Protein AF-A0A550GNE6-F1 (afdb_monomer_lite)

pLDDT: mean 84.41, std 8.01, range [54.25, 91.75]

Secondary structure (DSSP, 8-state):
---SS-TTT--S----EEEETTEEEEGGG--HHHHHHHHS------

Structure (mmCIF, N/CA/C/O backbone):
data_AF-A0A550GNE6-F1
#
_entry.id   AF-A0A550GNE6-F1
#
loop_
_atom_site.group_PDB
_atom_site.id
_atom_site.type_symbol
_atom_site.label_atom_id
_atom_site.label_alt_id
_atom_site.label_comp_id
_atom_site.label_asym_id
_atom_site.label_entity_id
_atom_site.label_seq_id
_atom_site.pdbx_PDB_ins_code
_atom_site.Cartn_x
_atom_site.Cartn_y
_atom_site.Cartn_z
_atom_site.occupancy
_atom_site.B_iso_or_equiv
_atom_site.auth_seq_id
_atom_site.auth_comp_id
_atom_site.auth_asym_id
_atom_site.auth_atom_id
_atom_site.pdbx_PDB_model_num
ATOM 1 N N . GLY A 1 1 ? -9.122 2.295 -1.171 1.00 69.56 1 GLY A N 1
ATOM 2 C CA . GLY A 1 1 ? -7.733 2.697 -0.856 1.00 69.56 1 GLY A CA 1
ATOM 3 C C . GLY A 1 1 ? -7.107 1.696 0.095 1.00 69.56 1 GLY A C 1
ATOM 4 O O . GLY A 1 1 ? -7.728 0.671 0.340 1.00 69.56 1 GLY A O 1
ATOM 5 N N . LEU A 1 2 ? -5.905 1.970 0.611 1.00 78.88 2 LEU A N 1
ATOM 6 C CA . LEU A 1 2 ? -5.444 1.342 1.856 1.00 78.88 2 LEU A CA 1
ATOM 7 C C . LEU A 1 2 ? -6.099 2.120 3.004 1.00 78.88 2 LEU A C 1
ATOM 9 O O . LEU A 1 2 ? -6.056 3.345 2.977 1.00 78.88 2 LEU A O 1
ATOM 13 N N . ASN A 1 3 ? -6.750 1.439 3.946 1.00 83.81 3 ASN A N 1
ATOM 14 C CA . ASN A 1 3 ? -7.388 2.111 5.080 1.00 83.81 3 ASN A CA 1
ATOM 15 C C . ASN A 1 3 ? -6.341 2.403 6.154 1.00 83.81 3 ASN A C 1
ATOM 17 O O . ASN A 1 3 ? -5.615 1.492 6.548 1.00 83.81 3 ASN A O 1
ATOM 21 N N . GLU A 1 4 ? -6.280 3.647 6.618 1.00 85.69 4 GLU A N 1
ATOM 22 C CA . GLU A 1 4 ? -5.356 4.087 7.676 1.00 85.69 4 GLU A CA 1
ATOM 23 C C . GLU A 1 4 ? -5.827 3.705 9.079 1.00 85.69 4 GLU A C 1
ATOM 25 O O . GLU A 1 4 ? -5.029 3.604 10.008 1.00 85.69 4 GLU A O 1
ATOM 30 N N . ASN A 1 5 ? -7.118 3.415 9.219 1.00 91.19 5 ASN A N 1
ATOM 31 C CA . ASN A 1 5 ? -7.729 3.006 10.470 1.00 91.19 5 ASN A CA 1
ATOM 32 C C . ASN A 1 5 ? -8.490 1.698 10.290 1.00 91.19 5 ASN A C 1
ATOM 34 O O . ASN A 1 5 ? -9.075 1.428 9.236 1.00 91.19 5 ASN A O 1
ATOM 38 N N . CYS A 1 6 ? -8.512 0.891 11.348 1.00 88.62 6 CYS A N 1
ATOM 39 C CA . CYS A 1 6 ? -9.353 -0.293 11.398 1.00 88.62 6 CYS A CA 1
ATOM 40 C C . CYS A 1 6 ? -10.834 0.131 11.374 1.00 88.62 6 CYS A C 1
ATOM 42 O O . CYS A 1 6 ? -11.261 0.840 12.286 1.00 88.62 6 CYS A O 1
ATOM 44 N N . PRO A 1 7 ? -11.648 -0.319 10.403 1.00 88.31 7 PRO A N 1
ATOM 45 C CA . PRO A 1 7 ? -13.060 0.064 10.320 1.00 88.31 7 PRO A CA 1
ATOM 46 C C . PRO A 1 7 ? -13.911 -0.493 11.472 1.00 88.31 7 PRO A C 1
ATOM 48 O O . PRO A 1 7 ? -15.009 -0.005 11.710 1.00 88.31 7 PRO A O 1
ATOM 51 N N . THR A 1 8 ? -13.415 -1.499 12.198 1.00 90.12 8 THR A N 1
ATOM 52 C CA . THR A 1 8 ? -14.142 -2.145 13.300 1.00 90.12 8 THR A CA 1
ATOM 53 C C . THR A 1 8 ? -13.899 -1.471 14.650 1.00 90.12 8 THR A C 1
ATOM 55 O O . THR A 1 8 ? -14.814 -1.382 15.459 1.00 90.12 8 THR A O 1
ATOM 58 N N . CYS A 1 9 ? -12.671 -1.014 14.924 1.00 91.75 9 CYS A N 1
ATOM 59 C CA . CYS A 1 9 ? -12.288 -0.482 16.241 1.00 91.75 9 CYS A CA 1
ATOM 60 C C . CYS A 1 9 ? -11.640 0.911 16.209 1.00 91.75 9 CYS A C 1
ATOM 62 O O . CYS A 1 9 ? -11.292 1.440 17.259 1.00 91.75 9 CYS A O 1
ATOM 64 N N . GLY A 1 10 ? -11.419 1.497 15.028 1.00 90.31 10 GLY A N 1
ATOM 65 C CA . GLY A 1 10 ? -10.806 2.820 14.862 1.00 90.31 10 GLY A CA 1
ATOM 66 C C . GLY A 1 10 ? -9.293 2.882 15.103 1.00 90.31 10 GLY A C 1
ATOM 67 O O . GLY A 1 10 ? -8.689 3.934 14.905 1.00 90.31 10 GLY A O 1
ATOM 68 N N . SER A 1 11 ? -8.651 1.776 15.498 1.00 90.81 11 SER A N 1
ATOM 69 C CA . SER A 1 11 ? -7.209 1.754 15.771 1.00 90.81 11 SER A CA 1
ATOM 70 C C . SER A 1 11 ? -6.383 2.165 14.548 1.00 90.81 11 SER A C 1
ATOM 72 O O . SER A 1 11 ? -6.671 1.743 13.428 1.00 90.81 11 SER A O 1
ATOM 74 N N . THR A 1 12 ? -5.334 2.954 14.782 1.00 89.31 12 THR A N 1
ATOM 75 C CA . THR A 1 12 ? -4.304 3.335 13.800 1.00 89.31 12 THR A CA 1
ATOM 76 C C . THR A 1 12 ? -3.219 2.269 13.637 1.00 89.31 12 THR A C 1
ATOM 78 O O . THR A 1 12 ? -2.404 2.353 12.721 1.00 89.31 12 THR A O 1
ATOM 81 N N . ASN A 1 13 ? -3.186 1.253 14.508 1.00 89.44 13 ASN A N 1
ATOM 82 C CA . ASN A 1 13 ? -2.227 0.155 14.422 1.00 89.44 13 ASN A CA 1
ATOM 83 C C . ASN A 1 13 ? -2.692 -0.878 13.385 1.00 89.44 13 ASN A C 1
ATOM 85 O O . ASN A 1 13 ? -3.108 -1.989 13.718 1.00 89.44 13 ASN A O 1
ATOM 89 N N . VAL A 1 14 ? -2.674 -0.473 12.117 1.00 89.00 14 VAL A N 1
ATOM 90 C CA . VAL A 1 14 ? -3.038 -1.310 10.974 1.00 89.00 14 VAL A CA 1
ATOM 91 C C . VAL A 1 14 ? -1.792 -1.742 10.214 1.00 89.00 14 VAL A C 1
ATOM 93 O O . VAL A 1 14 ? -0.824 -0.994 10.081 1.00 89.00 14 VAL A O 1
ATOM 96 N N . ARG A 1 15 ? -1.817 -2.969 9.689 1.00 88.38 15 ARG A N 1
ATOM 97 C CA . ARG A 1 15 ? -0.787 -3.468 8.776 1.00 88.38 15 ARG A CA 1
ATOM 98 C C . ARG A 1 15 ? -1.385 -3.732 7.413 1.00 88.38 15 ARG A C 1
ATOM 100 O O . ARG A 1 15 ? -2.413 -4.398 7.294 1.00 88.38 15 ARG A O 1
ATOM 107 N N . TRP A 1 16 ? -0.712 -3.242 6.383 1.00 87.62 16 TRP A N 1
ATOM 108 C CA . TRP A 1 16 ? -1.135 -3.435 5.006 1.00 87.62 16 TRP A CA 1
ATOM 109 C C . TRP A 1 16 ? -0.406 -4.616 4.399 1.00 87.62 16 TRP A C 1
ATOM 111 O O . TRP A 1 16 ? 0.818 -4.676 4.408 1.00 87.62 16 TRP A O 1
ATOM 121 N N . TRP A 1 17 ? -1.171 -5.536 3.834 1.00 88.69 17 TRP A N 1
ATOM 122 C CA . TRP A 1 17 ? -0.645 -6.696 3.135 1.00 88.69 17 TRP A CA 1
ATOM 123 C C . TRP A 1 17 ? -0.997 -6.582 1.662 1.00 88.69 17 TRP A C 1
ATOM 125 O O . TRP A 1 17 ? -2.125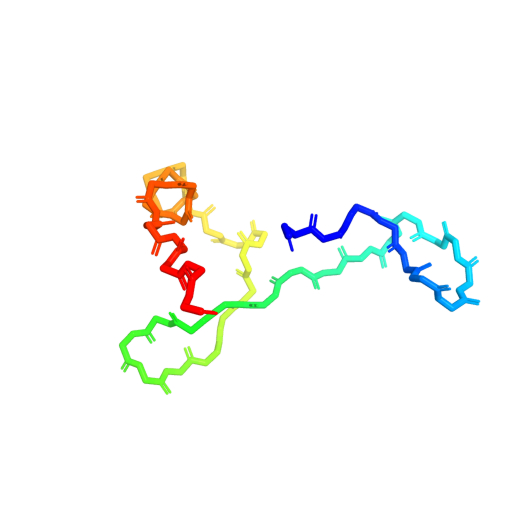 -6.241 1.306 1.00 88.69 17 TRP A O 1
ATOM 135 N N . SER A 1 18 ? -0.028 -6.858 0.795 1.00 87.62 18 SER A N 1
ATOM 136 C CA . SER A 1 18 ? -0.238 -6.827 -0.648 1.00 87.62 18 SER A CA 1
ATOM 137 C C . SER A 1 18 ? 0.490 -7.975 -1.331 1.00 87.62 18 SER A C 1
ATOM 139 O O . SER A 1 18 ? 1.509 -8.480 -0.849 1.00 87.62 18 SER A O 1
ATOM 141 N N . ARG A 1 19 ? -0.080 -8.420 -2.453 1.00 88.81 1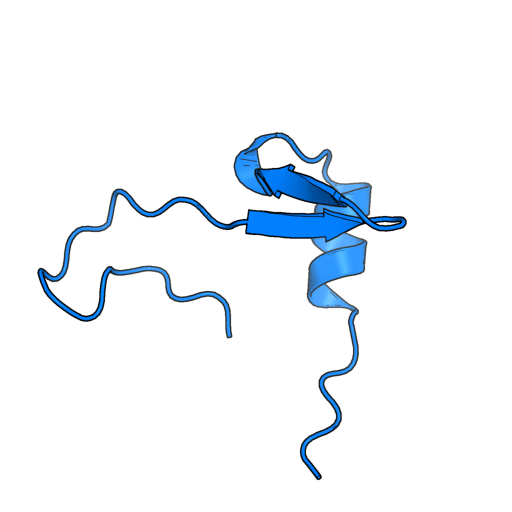9 ARG A N 1
ATOM 142 C CA . ARG A 1 19 ? 0.421 -9.557 -3.219 1.00 88.81 19 ARG A CA 1
ATOM 143 C C . ARG A 1 19 ? 1.467 -9.093 -4.233 1.00 88.81 19 ARG A C 1
ATOM 145 O O . ARG A 1 19 ? 1.195 -8.214 -5.061 1.00 88.81 19 ARG A O 1
ATOM 152 N N . ILE A 1 20 ? 2.641 -9.718 -4.180 1.00 86.19 20 ILE A N 1
ATOM 153 C CA . ILE A 1 20 ? 3.723 -9.596 -5.166 1.00 86.19 20 ILE A CA 1
ATOM 154 C C . ILE A 1 20 ? 4.033 -11.008 -5.668 1.00 86.19 20 ILE A C 1
ATOM 156 O O . ILE A 1 20 ? 4.148 -11.924 -4.858 1.00 86.19 20 ILE A O 1
ATOM 160 N N . THR A 1 21 ? 4.096 -11.188 -6.995 1.00 83.12 21 THR A N 1
ATOM 161 C CA . THR A 1 21 ? 4.519 -12.442 -7.664 1.00 83.12 21 THR A CA 1
ATOM 162 C C . THR A 1 21 ? 3.889 -13.734 -7.119 1.00 83.12 21 THR A C 1
ATOM 164 O O . THR A 1 21 ? 4.488 -14.801 -7.177 1.00 83.12 21 THR A O 1
ATOM 167 N N . GLY A 1 22 ? 2.663 -13.658 -6.594 1.00 84.62 22 GLY A N 1
ATOM 168 C CA . GLY A 1 22 ? 1.919 -14.823 -6.118 1.00 84.62 22 GLY A CA 1
ATOM 169 C C . GLY A 1 22 ? 1.771 -14.953 -4.599 1.00 84.62 22 GLY A C 1
ATOM 170 O O . GLY A 1 22 ? 0.828 -15.624 -4.178 1.00 84.62 22 GLY A O 1
ATOM 171 N N . TYR A 1 23 ? 2.570 -14.249 -3.790 1.00 86.19 23 TYR A N 1
ATOM 172 C CA . TYR A 1 23 ? 2.564 -14.354 -2.321 1.00 86.19 23 TYR A CA 1
ATOM 173 C C . TYR A 1 23 ? 2.204 -13.032 -1.639 1.00 86.19 23 TYR A C 1
ATOM 175 O O . TYR A 1 23 ? 2.420 -11.952 -2.192 1.00 86.19 23 TYR A O 1
ATOM 183 N N . TYR A 1 24 ? 1.641 -13.118 -0.432 1.00 89.69 24 TYR A N 1
ATOM 184 C CA . TYR A 1 24 ? 1.335 -11.953 0.394 1.00 89.69 24 TYR A CA 1
ATOM 185 C C . TYR A 1 24 ? 2.564 -11.500 1.171 1.00 89.69 24 TYR A C 1
ATOM 187 O O . TYR A 1 24 ? 3.262 -12.307 1.779 1.00 89.69 24 TYR A O 1
ATOM 195 N N . THR A 1 25 ? 2.805 -10.194 1.165 1.00 89.81 25 THR A N 1
ATOM 196 C CA . THR A 1 25 ? 3.916 -9.575 1.889 1.00 89.81 25 THR A CA 1
ATOM 197 C C . THR A 1 25 ? 3.426 -8.316 2.602 1.00 89.81 25 THR A C 1
ATOM 199 O O . THR A 1 25 ? 2.511 -7.643 2.115 1.00 89.81 25 THR A O 1
ATOM 202 N N . ASP A 1 26 ? 4.023 -8.009 3.753 1.00 90.94 26 ASP A N 1
ATOM 203 C CA . ASP A 1 26 ? 3.735 -6.791 4.511 1.00 90.94 26 ASP A CA 1
ATOM 204 C C . ASP A 1 26 ? 4.316 -5.576 3.767 1.00 90.94 26 ASP A C 1
ATOM 206 O O . ASP A 1 26 ? 5.519 -5.499 3.511 1.00 90.94 26 ASP A O 1
ATOM 210 N N . VAL A 1 27 ? 3.451 -4.626 3.417 1.00 88.19 27 VAL A N 1
ATOM 211 C CA . VAL A 1 27 ? 3.791 -3.397 2.685 1.00 88.19 27 VAL A CA 1
ATOM 21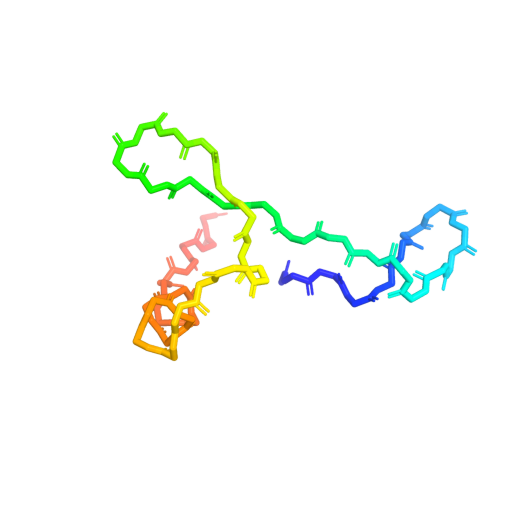2 C C . VAL A 1 27 ? 4.688 -2.482 3.521 1.00 88.19 27 VAL A C 1
ATOM 214 O O . VAL A 1 27 ? 5.470 -1.707 2.968 1.00 88.19 27 VAL A O 1
ATOM 217 N N . THR A 1 28 ? 4.636 -2.572 4.852 1.00 85.69 28 THR A N 1
ATOM 218 C CA . THR A 1 28 ? 5.507 -1.768 5.724 1.00 85.69 28 THR A CA 1
ATOM 21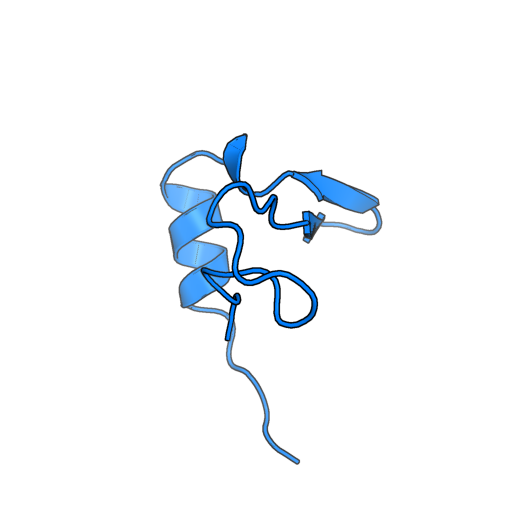9 C C . THR A 1 28 ? 6.984 -2.123 5.532 1.00 85.69 28 THR A C 1
ATOM 221 O O . THR A 1 28 ? 7.832 -1.232 5.580 1.00 85.69 28 THR A O 1
ATOM 224 N N . ALA A 1 29 ? 7.280 -3.383 5.191 1.00 85.06 29 ALA A N 1
ATOM 225 C CA . ALA A 1 29 ? 8.623 -3.884 4.899 1.00 85.06 29 ALA A CA 1
ATOM 226 C C . ALA A 1 29 ? 9.110 -3.572 3.468 1.00 85.06 29 ALA A C 1
ATOM 228 O O . ALA A 1 29 ? 10.208 -3.972 3.082 1.00 85.06 29 ALA A O 1
ATOM 229 N N . TRP A 1 30 ? 8.305 -2.891 2.646 1.00 86.81 30 TRP A N 1
ATOM 230 C CA . TRP A 1 30 ? 8.681 -2.548 1.276 1.00 86.81 30 TRP A CA 1
ATOM 231 C C . TRP A 1 30 ? 9.582 -1.318 1.232 1.00 86.81 30 TRP A C 1
ATOM 233 O O . TRP A 1 30 ? 9.368 -0.350 1.965 1.00 86.81 30 TRP A O 1
ATOM 243 N N . ASN A 1 31 ? 10.550 -1.342 0.315 1.00 89.25 31 ASN A N 1
ATOM 244 C CA . ASN A 1 31 ? 11.342 -0.170 -0.036 1.00 89.25 31 ASN A CA 1
ATOM 245 C C . ASN A 1 31 ? 10.483 0.890 -0.752 1.00 89.25 31 ASN A C 1
ATOM 247 O O . ASN A 1 31 ? 9.351 0.631 -1.167 1.00 89.25 31 ASN A O 1
ATOM 251 N N . GLU A 1 32 ? 11.031 2.095 -0.897 1.00 87.12 32 GLU A N 1
ATOM 252 C CA . GLU A 1 32 ? 10.328 3.229 -1.501 1.00 87.12 32 GLU A CA 1
ATOM 253 C C . GLU A 1 32 ? 9.822 2.931 -2.920 1.00 87.12 32 GLU A C 1
ATOM 255 O O . GLU A 1 32 ? 8.662 3.209 -3.219 1.00 87.12 32 GLU A O 1
ATOM 260 N N . GLY A 1 33 ? 10.630 2.256 -3.746 1.00 86.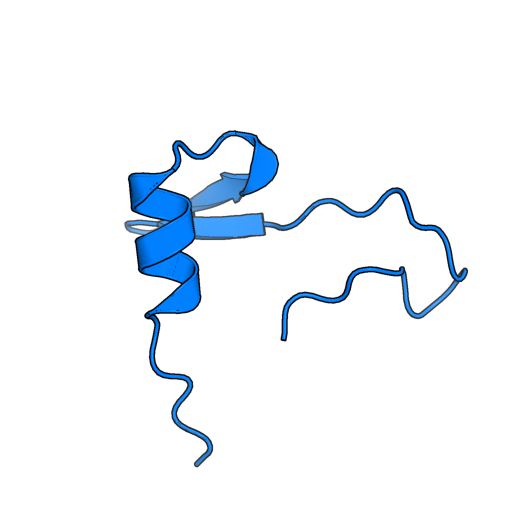81 33 GLY A N 1
ATOM 261 C CA . GLY A 1 33 ? 10.248 1.867 -5.107 1.00 86.81 33 GLY A CA 1
ATOM 262 C C . GLY A 1 33 ? 8.994 0.992 -5.149 1.00 86.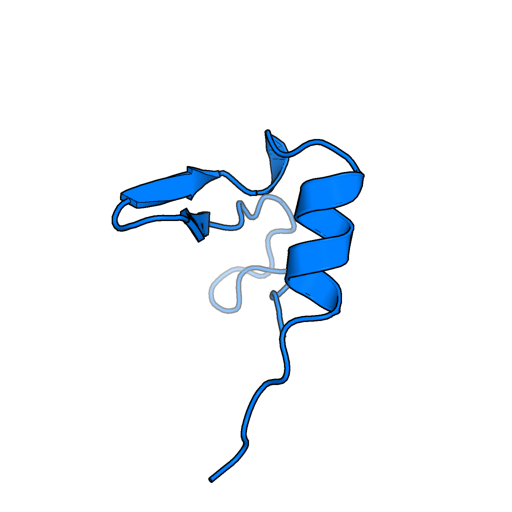81 33 GLY A C 1
ATOM 263 O O . GLY A 1 33 ? 8.028 1.332 -5.822 1.00 86.81 33 GLY A O 1
ATOM 264 N N . LYS A 1 34 ? 8.934 -0.077 -4.347 1.00 85.81 34 LYS A N 1
ATOM 265 C CA . LYS A 1 34 ? 7.748 -0.949 -4.272 1.00 85.81 34 LYS A CA 1
ATOM 266 C C . LYS A 1 34 ? 6.518 -0.231 -3.716 1.00 85.81 34 LYS A C 1
ATOM 268 O O . LYS A 1 34 ? 5.389 -0.544 -4.092 1.00 85.81 34 LYS A O 1
ATOM 273 N N . ARG A 1 35 ? 6.704 0.724 -2.798 1.00 85.75 35 ARG A N 1
ATOM 274 C CA . ARG A 1 35 ? 5.598 1.563 -2.304 1.00 85.75 35 ARG A CA 1
ATOM 275 C C . ARG A 1 35 ? 5.066 2.469 -3.411 1.00 85.75 35 ARG A C 1
ATOM 277 O O . ARG A 1 35 ? 3.854 2.646 -3.496 1.00 85.75 35 ARG A O 1
ATOM 284 N N . GLN A 1 36 ? 5.946 3.003 -4.254 1.00 85.06 36 GLN A N 1
ATOM 285 C CA . GLN A 1 36 ? 5.560 3.788 -5.420 1.00 85.06 36 GLN A CA 1
ATOM 286 C C . GLN A 1 36 ? 4.838 2.917 -6.456 1.00 85.06 36 GLN A C 1
ATOM 288 O O . GLN A 1 36 ? 3.723 3.249 -6.842 1.00 85.06 36 GLN A O 1
ATOM 293 N N . GLU A 1 37 ? 5.359 1.723 -6.757 1.00 86.06 37 GLU A N 1
ATOM 294 C CA . GLU A 1 37 ? 4.669 0.731 -7.594 1.00 86.06 37 GLU A CA 1
ATOM 295 C C . GLU A 1 37 ? 3.263 0.406 -7.070 1.00 86.06 37 GLU A C 1
ATOM 297 O O . GLU A 1 37 ? 2.335 0.238 -7.856 1.00 86.06 37 GLU A O 1
ATOM 302 N N . LEU A 1 38 ? 3.077 0.311 -5.744 1.00 85.38 38 LEU A N 1
ATOM 303 C CA . LEU A 1 38 ? 1.763 0.077 -5.137 1.00 85.38 38 LEU A CA 1
ATOM 304 C C . LEU A 1 38 ? 0.792 1.234 -5.378 1.00 85.38 38 LEU A C 1
ATOM 306 O O . LEU A 1 38 ? -0.393 0.985 -5.605 1.00 85.38 38 LEU A O 1
ATOM 310 N N . LYS A 1 39 ? 1.282 2.474 -5.272 1.00 82.25 39 LYS A N 1
ATOM 311 C CA . LYS A 1 39 ? 0.498 3.696 -5.495 1.00 82.25 39 LYS A CA 1
ATOM 312 C C . LYS A 1 39 ? 0.116 3.848 -6.963 1.00 82.25 39 LYS A C 1
ATOM 314 O O . LYS A 1 39 ? -1.023 4.206 -7.244 1.00 82.25 39 LYS A O 1
ATOM 319 N N . ASP A 1 40 ? 1.033 3.498 -7.858 1.00 85.00 40 ASP A N 1
ATOM 320 C CA . ASP A 1 40 ? 0.853 3.591 -9.306 1.00 85.00 40 ASP A CA 1
ATOM 321 C C . ASP A 1 40 ? -0.014 2.453 -9.871 1.00 85.00 40 ASP A C 1
ATOM 323 O O . ASP A 1 40 ? -0.391 2.480 -11.045 1.00 85.00 40 ASP A O 1
ATOM 327 N N . ARG A 1 41 ? -0.396 1.454 -9.053 1.00 84.25 41 ARG A N 1
ATOM 328 C CA . ARG A 1 41 ? -1.340 0.416 -9.491 1.00 84.25 41 ARG A CA 1
ATOM 329 C C . ARG A 1 41 ? -2.685 1.042 -9.839 1.00 84.25 41 ARG A C 1
ATOM 331 O O . ARG A 1 41 ? -3.438 1.478 -8.965 1.00 84.25 41 ARG A O 1
ATOM 338 N N . TYR A 1 42 ? -3.022 0.979 -11.123 1.00 72.38 42 TYR A N 1
ATOM 339 C CA . TYR A 1 42 ? -4.323 1.380 -11.630 1.00 72.38 42 TYR A CA 1
ATOM 340 C C . TYR A 1 42 ? -5.411 0.473 -11.043 1.00 72.38 42 TYR A C 1
ATOM 342 O O . TYR A 1 42 ? -5.439 -0.737 -11.279 1.00 72.38 42 TYR A O 1
ATOM 350 N N . ARG A 1 43 ? -6.308 1.051 -10.242 1.00 73.69 43 ARG A N 1
ATOM 351 C CA . ARG A 1 43 ? -7.517 0.360 -9.788 1.00 73.69 43 ARG A CA 1
ATOM 352 C C . ARG A 1 43 ? -8.557 0.519 -10.884 1.00 73.69 43 ARG A C 1
ATOM 354 O O . ARG A 1 43 ? -9.134 1.591 -11.019 1.00 73.69 43 ARG A O 1
ATOM 361 N N . ILE A 1 44 ? -8.769 -0.526 -11.675 1.00 66.31 44 ILE A N 1
ATOM 362 C CA . ILE A 1 44 ? -9.877 -0.549 -12.628 1.00 66.31 44 ILE A CA 1
ATOM 363 C C . ILE A 1 44 ? -11.161 -0.650 -11.795 1.00 66.31 44 ILE A C 1
ATOM 365 O O . ILE A 1 44 ? -11.431 -1.693 -11.201 1.00 66.31 44 ILE A O 1
ATOM 369 N N . SER A 1 45 ? -11.901 0.451 -11.672 1.00 59.19 45 SER A N 1
ATOM 370 C CA . SER A 1 45 ? -13.283 0.423 -11.196 1.00 59.19 45 SER A CA 1
ATOM 371 C C . SER A 1 45 ? -14.154 0.011 -12.378 1.00 59.19 45 SER A C 1
ATOM 373 O O . SER A 1 45 ? -14.497 0.854 -13.208 1.00 59.19 45 SER A O 1
ATOM 375 N N . VAL A 1 46 ? -14.397 -1.292 -12.501 1.00 54.25 46 VAL A N 1
ATOM 376 C CA . VAL A 1 46 ? -15.459 -1.824 -13.366 1.00 54.25 46 VAL A CA 1
ATOM 377 C C . VAL A 1 46 ? -16.812 -1.679 -12.690 1.00 54.25 46 VAL A C 1
ATOM 379 O O . VAL A 1 46 ? -16.847 -1.773 -11.440 1.00 54.25 46 VAL A O 1
#

Sequence (46 aa):
GLNENCPTCGSTNVRWWSRITGYYTDVTAWNEGKRQELKDRYRISV

Foldseek 3Di:
DPDCADPVPRDNPDWDWDDDPHDIDTPVPDDPVVVVVVVPDDDPPD

Radius of gyration: 12.09 Å; chains: 1; bounding box: 27×19×30 Å